Protein AF-A1A2T7-F1 (afdb_monomer_lite)

Foldseek 3Di:
DDDDDDDDDDDPDPPPPPVQLCALVNLCVVVVHDLVRLCVQLVPDSVLSVVLRVDLVSLQQDFQLSLVSSCVSSVAASLSNHSPPPDRFAAADPAAALVVLCVVLVDDLVRLCVQQVPDSVVSVCCRVVVDDSRNDGPNSLVSSRVSSRGRSCSNHDD

pLDDT: mean 84.36, std 18.97, range [30.88, 98.12]

Organism: Bifidobacterium adolescentis (strain ATCC 15703 / DSM 20083 / NCTC 11814 / E194a) (NCBI:txid367928)

Sequence (158 aa):
MEGGRKPSDNLKGGNGMEALLMGMQEIRLEKGLSLEQLANLSGVDHERLAMFEGNPESVRNMHLDTACQISKALHCNVLDLHPDSGWRGGIHCAEDGLREIRRTRGYTQSELSEMTGIPQPNISWFETGYRSTSGMRLDTARRLSEALQCDPVDFLEK

InterPro domains:
  IPR001387 Cro/C1-type, helix-turn-helix domain [PF13443] (98-157)
  IPR001387 Cro/C1-type, helix-turn-helix domain [PS50943] (24-81)
  IPR001387 Cro/C1-type, helix-turn-helix domain [PS50943] (98-155)
  IPR001387 Cro/C1-type, helix-turn-helix domain [SM00530] (23-81)
  IPR001387 Cro/C1-type, helix-turn-helix domain [SM00530] (97-155)
  IPR001387 Cro/C1-type, helix-turn-helix domain [cd00093] (25-81)
  IPR001387 Cro/C1-type, helix-turn-helix domain [cd00093] (98-155)
  IPR010982 Lambda repressor-like, DNA-binding domain superfamily [G3DSA:1.10.260.40] (22-84)
  IPR010982 Lambda repressor-like, DNA-binding domain superfamily [G3DSA:1.10.260.40] (95-158)
  IPR010982 Lambda repressor-like, DNA-binding domain superfamily [SSF47413] (24-83)
  IPR010982 Lambda repressor-like, DNA-binding domain superfamily [SSF47413] (98-157)
  IPR050807 Transcriptional regulator/dioxygenase, bacterial-type [PTHR46797] (25-83)

Structure (mmCIF, N/CA/C/O backbone):
data_AF-A1A2T7-F1
#
_entry.id   AF-A1A2T7-F1
#
loop_
_atom_site.group_PDB
_atom_site.id
_atom_site.type_symbol
_atom_site.label_atom_id
_atom_site.label_alt_id
_atom_site.label_comp_id
_atom_site.label_asym_id
_atom_site.label_entity_id
_atom_site.label_seq_id
_atom_site.pdbx_PDB_ins_code
_atom_site.Cartn_x
_atom_site.Cartn_y
_atom_site.Cartn_z
_atom_site.occupancy
_atom_site.B_iso_or_equiv
_atom_site.auth_seq_id
_atom_site.auth_comp_id
_atom_site.auth_asym_id
_atom_site.auth_atom_id
_atom_site.pdbx_PDB_model_num
ATOM 1 N N . MET A 1 1 ? 68.824 -8.354 -8.622 1.00 40.22 1 MET A N 1
ATOM 2 C CA . MET A 1 1 ? 67.736 -8.103 -9.585 1.00 40.22 1 MET A CA 1
ATOM 3 C C . MET A 1 1 ? 66.793 -9.285 -9.502 1.00 40.22 1 MET A C 1
ATOM 5 O O . MET A 1 1 ? 67.294 -10.395 -9.576 1.00 40.22 1 MET A O 1
ATOM 9 N N . GLU A 1 2 ? 65.515 -8.989 -9.241 1.00 41.28 2 GLU A N 1
ATOM 10 C CA . GLU A 1 2 ? 64.295 -9.807 -9.419 1.00 41.28 2 GLU A CA 1
ATOM 11 C C . GLU A 1 2 ? 64.280 -11.231 -8.811 1.00 41.28 2 GLU A C 1
ATOM 13 O O . GLU A 1 2 ? 65.114 -12.071 -9.102 1.00 41.28 2 GLU A O 1
ATOM 18 N N . GLY A 1 3 ? 63.373 -11.625 -7.916 1.00 36.06 3 GLY A N 1
ATOM 19 C CA . GLY A 1 3 ? 62.006 -11.167 -7.689 1.00 36.06 3 GLY A CA 1
ATOM 20 C C . GLY A 1 3 ? 61.014 -12.255 -8.118 1.00 36.06 3 GLY A C 1
ATOM 21 O O . GLY A 1 3 ? 60.710 -12.372 -9.295 1.00 36.06 3 GLY A O 1
ATOM 22 N N . GLY A 1 4 ? 60.483 -13.014 -7.150 1.00 36.19 4 GLY A N 1
ATOM 23 C CA . GLY A 1 4 ? 59.139 -13.609 -7.230 1.00 36.19 4 GLY A CA 1
ATOM 24 C C . GLY A 1 4 ? 58.996 -15.076 -7.664 1.00 36.19 4 GLY A C 1
ATOM 25 O O . GLY A 1 4 ? 58.685 -15.363 -8.816 1.00 36.19 4 GLY A O 1
ATOM 26 N N . ARG A 1 5 ? 59.022 -16.010 -6.697 1.00 40.56 5 ARG A N 1
ATOM 27 C CA . ARG A 1 5 ? 58.161 -17.209 -6.770 1.00 40.56 5 ARG A CA 1
ATOM 28 C C . ARG A 1 5 ? 56.719 -16.745 -6.566 1.00 40.56 5 ARG A C 1
ATOM 30 O O . ARG A 1 5 ? 56.457 -16.047 -5.591 1.00 40.56 5 ARG A O 1
ATOM 37 N N . LYS A 1 6 ? 55.796 -17.158 -7.435 1.00 51.44 6 LYS A N 1
ATOM 38 C CA . LYS A 1 6 ? 54.355 -17.080 -7.164 1.00 51.44 6 LYS A CA 1
ATOM 39 C C . LYS A 1 6 ? 53.937 -18.311 -6.356 1.00 51.44 6 LYS A C 1
ATOM 41 O O . LYS A 1 6 ? 54.125 -19.418 -6.859 1.00 51.44 6 LYS A O 1
ATOM 46 N N . PRO A 1 7 ? 53.324 -18.157 -5.177 1.00 41.12 7 PRO A N 1
ATOM 47 C CA . PRO A 1 7 ? 52.337 -19.099 -4.698 1.00 41.12 7 PRO A CA 1
ATOM 48 C C . PRO A 1 7 ? 50.954 -18.550 -5.051 1.00 41.12 7 PRO A C 1
ATOM 50 O O . PRO A 1 7 ? 50.590 -17.430 -4.692 1.00 41.12 7 PRO A O 1
ATOM 53 N N . SER A 1 8 ? 50.215 -19.353 -5.805 1.00 49.28 8 SER A N 1
ATOM 54 C CA . SER A 1 8 ? 48.762 -19.446 -5.722 1.00 49.28 8 SER A CA 1
ATOM 55 C C . SER A 1 8 ? 48.294 -19.341 -4.270 1.00 49.28 8 SER A C 1
ATOM 57 O O . SER A 1 8 ? 48.835 -20.053 -3.433 1.00 49.28 8 SER A O 1
ATOM 59 N N . ASP A 1 9 ? 47.344 -18.447 -3.991 1.00 38.66 9 ASP A N 1
ATOM 60 C CA . ASP A 1 9 ? 46.159 -18.707 -3.164 1.00 38.66 9 ASP A CA 1
ATOM 61 C C . ASP A 1 9 ? 45.341 -17.425 -2.952 1.00 38.66 9 ASP A C 1
ATOM 63 O O . ASP A 1 9 ? 45.865 -16.314 -2.885 1.00 38.66 9 ASP A O 1
ATOM 67 N N . ASN A 1 10 ? 44.036 -17.645 -2.803 1.00 37.62 10 ASN A N 1
ATOM 68 C CA . ASN A 1 10 ? 42.966 -16.720 -2.439 1.00 37.62 10 ASN A CA 1
ATOM 69 C C . ASN A 1 10 ? 42.338 -15.866 -3.547 1.00 37.62 10 ASN A C 1
ATOM 71 O O . ASN A 1 10 ? 42.570 -14.666 -3.691 1.00 37.62 10 ASN A O 1
ATOM 75 N N . LEU A 1 11 ? 41.333 -16.491 -4.173 1.00 41.44 11 LEU A N 1
ATOM 76 C CA . LEU A 1 11 ? 39.968 -15.960 -4.135 1.00 41.44 11 LEU A CA 1
ATOM 77 C C . LEU A 1 11 ? 39.712 -15.225 -2.801 1.00 41.44 11 LEU A C 1
ATOM 79 O O . LEU A 1 11 ? 39.398 -15.841 -1.788 1.00 41.44 11 LEU A O 1
ATOM 83 N N . LYS A 1 12 ? 39.824 -13.898 -2.797 1.00 44.00 12 LYS A N 1
ATOM 84 C CA . LYS A 1 12 ? 38.953 -13.077 -1.953 1.00 44.00 12 LYS A CA 1
ATOM 85 C C . LYS A 1 12 ? 37.719 -12.837 -2.824 1.00 44.00 12 LYS A C 1
ATOM 87 O O . LYS A 1 12 ? 37.767 -12.038 -3.744 1.00 44.00 12 LYS A O 1
ATOM 92 N N . GLY A 1 13 ? 36.658 -13.630 -2.703 1.00 37.38 13 GLY A N 1
ATOM 93 C CA . GLY A 1 13 ? 35.963 -13.811 -1.434 1.00 37.38 13 GLY A CA 1
ATOM 94 C C . GLY A 1 13 ? 35.312 -12.486 -1.043 1.00 37.38 13 GLY A C 1
ATOM 95 O O . GLY A 1 13 ? 35.492 -12.018 0.074 1.00 37.38 13 GLY A O 1
ATOM 96 N N . GLY A 1 14 ? 34.632 -11.842 -1.998 1.00 33.56 14 GLY A N 1
ATOM 97 C CA . GLY A 1 14 ? 33.743 -10.715 -1.747 1.00 33.56 14 GLY A CA 1
ATOM 98 C C . GLY A 1 14 ? 32.466 -11.215 -1.083 1.00 33.56 14 GLY A C 1
ATOM 99 O O . GLY A 1 14 ? 31.410 -11.188 -1.693 1.00 33.56 14 GLY A O 1
ATOM 100 N N . ASN A 1 15 ? 32.585 -11.720 0.145 1.00 45.19 15 ASN A N 1
ATOM 101 C CA . ASN A 1 15 ? 31.454 -11.890 1.044 1.00 45.19 15 ASN A CA 1
ATOM 102 C C . ASN A 1 15 ? 31.497 -10.734 2.041 1.00 45.19 15 ASN A C 1
ATOM 104 O O . ASN A 1 15 ? 31.976 -10.850 3.166 1.00 45.19 15 ASN A O 1
ATOM 108 N N . GLY A 1 16 ? 31.021 -9.593 1.565 1.00 30.88 16 GLY A N 1
ATOM 109 C CA . GLY A 1 16 ? 30.361 -8.606 2.394 1.00 30.88 16 GLY A CA 1
ATOM 110 C C . GLY A 1 16 ? 28.946 -8.534 1.861 1.00 30.88 16 GLY A C 1
ATOM 111 O O . GLY A 1 16 ? 28.648 -7.654 1.067 1.00 30.88 16 GLY A O 1
ATOM 112 N N . MET A 1 17 ? 28.112 -9.512 2.221 1.00 39.28 17 MET A N 1
ATOM 113 C CA . MET A 1 17 ? 26.661 -9.372 2.153 1.00 39.28 17 MET A CA 1
ATOM 114 C C . MET A 1 17 ? 26.286 -8.245 3.125 1.00 39.28 17 MET A C 1
ATOM 116 O O . MET A 1 17 ? 25.792 -8.489 4.223 1.00 39.28 17 MET A O 1
ATOM 120 N N . GLU A 1 18 ? 26.596 -6.999 2.759 1.00 34.56 18 GLU A N 1
ATOM 121 C CA . GLU A 1 18 ? 25.738 -5.895 3.135 1.00 34.56 18 GLU A CA 1
ATOM 122 C C . GLU A 1 18 ? 24.373 -6.328 2.632 1.00 34.56 18 GLU A C 1
ATOM 124 O O . GLU A 1 18 ? 24.160 -6.480 1.430 1.00 34.56 18 GLU A O 1
ATOM 129 N N . ALA A 1 19 ? 23.482 -6.638 3.567 1.00 36.12 19 ALA A N 1
ATOM 130 C CA . ALA A 1 19 ? 22.058 -6.637 3.319 1.00 36.12 19 ALA A CA 1
ATOM 131 C C . ALA A 1 19 ? 21.693 -5.212 2.880 1.00 36.12 19 ALA A C 1
ATOM 133 O O . ALA A 1 19 ? 21.196 -4.408 3.666 1.00 36.12 19 ALA A O 1
ATOM 134 N N . LEU A 1 20 ? 22.046 -4.864 1.642 1.00 36.81 20 LEU A N 1
ATOM 135 C CA . LEU A 1 20 ? 21.485 -3.732 0.952 1.00 36.81 20 LEU A CA 1
ATOM 136 C C . LEU A 1 20 ? 20.004 -4.061 0.882 1.00 36.81 20 LEU A C 1
ATOM 138 O O . LEU A 1 20 ? 19.599 -5.123 0.415 1.00 36.81 20 LEU A O 1
ATOM 142 N N . LEU A 1 21 ? 19.232 -3.198 1.525 1.00 44.91 21 LEU A N 1
ATOM 143 C CA . LEU A 1 21 ? 17.782 -3.208 1.554 1.00 44.91 21 LEU A CA 1
ATOM 144 C C . LEU A 1 21 ? 17.299 -3.481 0.127 1.00 44.91 21 LEU A C 1
ATOM 146 O O . LEU A 1 21 ? 17.450 -2.616 -0.734 1.00 44.91 21 LEU A O 1
ATOM 150 N N . MET A 1 22 ? 16.801 -4.696 -0.126 1.00 59.81 22 MET A N 1
ATOM 151 C CA . MET A 1 22 ? 16.335 -5.099 -1.452 1.00 59.81 22 MET A CA 1
ATOM 152 C C . MET A 1 22 ? 15.196 -4.170 -1.852 1.00 59.81 22 MET A C 1
ATOM 154 O O . MET A 1 22 ? 14.089 -4.264 -1.327 1.00 59.81 22 MET A O 1
ATOM 158 N N . GLY A 1 23 ? 15.496 -3.219 -2.731 1.00 74.44 23 GLY A N 1
ATOM 159 C CA . GLY A 1 23 ? 14.512 -2.301 -3.282 1.00 74.44 23 GLY A CA 1
ATOM 160 C C . GLY A 1 23 ? 13.754 -2.945 -4.437 1.00 74.44 23 GLY A C 1
ATOM 161 O O . GLY A 1 23 ? 14.190 -3.936 -5.023 1.00 74.44 23 GLY A O 1
ATOM 162 N N . MET A 1 24 ? 12.642 -2.327 -4.833 1.00 85.69 24 MET A N 1
ATOM 163 C CA . MET A 1 24 ? 11.815 -2.760 -5.967 1.00 85.69 24 MET A CA 1
ATOM 164 C C . MET A 1 24 ? 12.627 -3.069 -7.244 1.00 85.69 24 MET A C 1
ATOM 166 O O . MET A 1 24 ? 12.321 -4.034 -7.946 1.00 85.69 24 MET A O 1
ATOM 170 N N . GLN A 1 25 ? 13.684 -2.293 -7.520 1.00 88.44 25 GLN A N 1
ATOM 171 C CA . GLN A 1 25 ? 14.566 -2.502 -8.672 1.00 88.44 25 GLN A CA 1
ATOM 172 C C . GLN A 1 25 ? 15.280 -3.856 -8.630 1.00 88.44 25 GLN A C 1
ATOM 174 O O . GLN A 1 25 ? 15.362 -4.540 -9.648 1.00 88.44 25 GLN A O 1
ATOM 179 N N . GLU A 1 26 ? 15.811 -4.239 -7.473 1.00 86.94 26 GLU A N 1
ATOM 180 C CA . GLU A 1 26 ? 16.566 -5.481 -7.320 1.00 86.94 26 GLU A CA 1
ATOM 181 C C . GLU A 1 26 ? 15.644 -6.684 -7.501 1.00 86.94 26 GLU A C 1
ATOM 183 O O . GLU A 1 26 ? 15.928 -7.544 -8.332 1.00 86.94 26 GLU A O 1
ATOM 188 N N . ILE A 1 27 ? 14.467 -6.657 -6.863 1.00 89.44 27 ILE A N 1
ATOM 189 C CA . ILE A 1 27 ? 13.425 -7.678 -7.036 1.00 89.44 27 ILE A CA 1
ATOM 190 C C . ILE A 1 27 ? 13.058 -7.813 -8.520 1.00 89.44 27 ILE A C 1
ATOM 192 O O . ILE A 1 27 ? 12.998 -8.920 -9.054 1.00 89.44 27 ILE A O 1
ATOM 196 N N . ARG A 1 28 ? 12.847 -6.696 -9.228 1.00 93.56 28 ARG A N 1
ATOM 197 C CA . ARG A 1 28 ? 12.534 -6.720 -10.664 1.00 93.56 28 ARG A CA 1
ATOM 198 C C . ARG A 1 28 ? 13.653 -7.364 -11.490 1.00 93.56 28 ARG A C 1
ATOM 200 O O . ARG A 1 28 ? 13.367 -8.168 -12.381 1.00 93.56 28 ARG A O 1
ATOM 207 N N . LEU A 1 29 ? 14.909 -7.012 -11.216 1.00 92.06 29 LEU A N 1
ATOM 208 C CA . LEU A 1 29 ? 16.068 -7.544 -11.933 1.00 92.06 29 LEU A CA 1
ATOM 209 C C . LEU A 1 29 ? 16.296 -9.034 -11.644 1.00 92.06 29 LEU A C 1
ATOM 211 O O . LEU A 1 29 ? 16.599 -9.777 -12.575 1.00 92.06 29 LEU A O 1
ATOM 215 N N . GLU A 1 30 ? 16.072 -9.494 -10.413 1.00 91.25 30 GLU A N 1
ATOM 216 C CA . GLU A 1 30 ? 16.109 -10.921 -10.058 1.00 91.25 30 GLU A CA 1
ATOM 217 C C . GLU A 1 30 ? 15.062 -11.737 -10.825 1.00 91.25 30 GLU A C 1
ATOM 219 O O . GLU A 1 30 ? 15.318 -12.873 -11.227 1.00 91.25 30 GLU A O 1
ATOM 224 N N . LYS A 1 31 ? 13.887 -11.150 -11.082 1.00 89.50 31 LYS A N 1
ATOM 225 C CA . LYS A 1 31 ? 12.839 -11.755 -11.921 1.00 89.50 31 LYS A CA 1
ATOM 226 C C . LYS A 1 31 ? 13.127 -11.636 -13.422 1.00 89.50 31 LYS A C 1
ATOM 228 O O . LYS A 1 31 ? 12.343 -12.137 -14.225 1.00 89.50 31 LYS A O 1
ATOM 233 N N . GLY A 1 32 ? 14.227 -10.988 -13.815 1.00 92.75 32 GLY A N 1
ATOM 234 C CA . GLY A 1 32 ? 14.622 -10.807 -15.212 1.00 92.75 32 GLY A CA 1
ATOM 235 C C . GLY A 1 32 ? 13.695 -9.884 -16.005 1.00 92.75 32 GLY A C 1
ATOM 236 O O . GLY A 1 32 ? 13.624 -10.004 -17.227 1.00 92.75 32 GLY A O 1
ATOM 237 N N . LEU A 1 33 ? 12.967 -8.988 -15.332 1.00 93.69 33 LEU A N 1
ATOM 238 C CA . LEU A 1 33 ? 11.989 -8.106 -15.965 1.00 93.69 33 LEU A CA 1
ATOM 239 C C . LEU A 1 33 ? 12.601 -6.744 -16.310 1.00 93.69 33 LEU A C 1
ATOM 241 O O . LEU A 1 33 ? 13.289 -6.117 -15.498 1.00 93.69 33 LEU A O 1
ATOM 24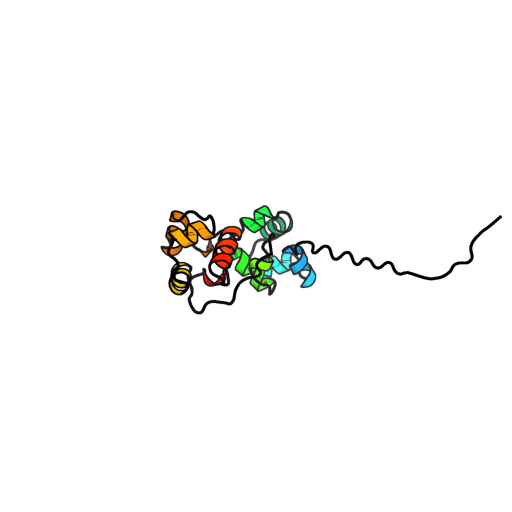5 N N . SER A 1 34 ? 12.300 -6.232 -17.501 1.00 95.38 34 SER A N 1
ATOM 246 C CA . SER A 1 34 ? 12.510 -4.822 -17.831 1.00 95.38 34 SER A CA 1
ATOM 247 C C . SER A 1 34 ? 11.458 -3.941 -17.147 1.00 95.38 34 SER A C 1
ATOM 249 O O . SER A 1 34 ? 10.408 -4.418 -16.706 1.00 95.38 34 SER A O 1
ATOM 251 N N . LEU A 1 35 ? 11.722 -2.635 -17.066 1.00 93.88 35 LEU A N 1
ATOM 252 C CA . LEU A 1 35 ? 10.756 -1.692 -16.501 1.00 93.88 35 LEU A CA 1
ATOM 253 C C . LEU A 1 35 ? 9.469 -1.625 -17.340 1.00 93.88 35 LEU A C 1
ATOM 255 O O . LEU A 1 35 ? 8.376 -1.582 -16.790 1.00 93.88 35 LEU A O 1
ATOM 259 N N . GLU A 1 36 ? 9.594 -1.702 -18.667 1.00 95.81 36 GLU A N 1
ATOM 260 C CA . GLU A 1 36 ? 8.462 -1.763 -19.600 1.00 95.81 36 GLU A CA 1
ATOM 261 C C . GLU A 1 36 ? 7.633 -3.044 -19.419 1.00 95.81 36 GLU A C 1
ATOM 263 O O . GLU A 1 36 ? 6.404 -3.005 -19.414 1.00 95.81 36 GLU A O 1
ATOM 268 N N . GLN A 1 37 ? 8.288 -4.188 -19.203 1.00 96.69 37 GLN A N 1
ATOM 269 C CA . GLN A 1 37 ? 7.590 -5.438 -18.904 1.00 96.69 37 GLN A CA 1
ATOM 270 C C . GLN A 1 37 ? 6.836 -5.352 -17.574 1.00 96.69 37 GLN A C 1
ATOM 272 O O . GLN A 1 37 ? 5.678 -5.759 -17.513 1.00 96.69 37 GLN A O 1
ATOM 277 N N . LEU A 1 38 ? 7.447 -4.782 -16.528 1.00 96.06 38 LEU A N 1
ATOM 278 C CA . LEU A 1 38 ? 6.763 -4.576 -15.251 1.00 96.06 38 LEU A CA 1
ATOM 279 C C . LEU A 1 38 ? 5.583 -3.604 -15.385 1.00 96.06 38 LEU A C 1
ATOM 281 O O . LEU A 1 38 ? 4.532 -3.856 -14.797 1.00 96.06 38 LEU A O 1
ATOM 285 N N . ALA A 1 39 ? 5.720 -2.535 -16.172 1.00 96.69 39 ALA A N 1
ATOM 286 C CA . ALA A 1 39 ? 4.629 -1.602 -16.453 1.00 96.69 39 ALA A CA 1
ATOM 287 C C . ALA A 1 39 ? 3.429 -2.327 -17.073 1.00 96.69 39 ALA A C 1
ATOM 289 O O . ALA A 1 39 ? 2.309 -2.228 -16.575 1.00 96.69 39 ALA A O 1
ATOM 290 N N . ASN A 1 40 ? 3.681 -3.152 -18.092 1.00 96.50 40 ASN A N 1
ATOM 291 C CA . ASN A 1 40 ? 2.645 -3.943 -18.753 1.00 96.50 40 ASN A CA 1
ATOM 292 C C . ASN A 1 40 ? 1.989 -4.975 -17.820 1.00 96.50 40 ASN A C 1
ATOM 294 O O . ASN A 1 40 ? 0.783 -5.189 -17.904 1.00 96.50 40 ASN A O 1
ATOM 298 N N . LEU A 1 41 ? 2.760 -5.610 -16.930 1.00 96.44 41 LEU A N 1
ATOM 299 C CA . LEU A 1 41 ? 2.247 -6.624 -15.999 1.00 96.44 41 LEU A CA 1
ATOM 300 C C . LEU A 1 41 ? 1.462 -6.023 -14.827 1.00 96.44 41 LEU A C 1
ATOM 302 O O . LEU A 1 41 ? 0.457 -6.589 -14.406 1.00 96.44 41 LEU A O 1
ATOM 306 N N . SER A 1 42 ? 1.934 -4.903 -14.280 1.00 95.62 42 SER A N 1
ATOM 307 C CA . SER A 1 42 ? 1.324 -4.247 -13.116 1.00 95.62 42 SER A CA 1
ATOM 308 C C . SER A 1 42 ? 0.203 -3.276 -13.494 1.00 95.62 42 SER A C 1
ATOM 310 O O . SER A 1 42 ? -0.628 -2.948 -12.652 1.00 95.62 42 SER A O 1
ATOM 312 N N . GLY A 1 43 ? 0.173 -2.794 -14.741 1.00 94.75 43 GLY A N 1
ATOM 313 C CA . GLY A 1 43 ? -0.704 -1.699 -15.163 1.00 94.75 43 GLY A CA 1
ATOM 314 C C . GLY A 1 43 ? -0.286 -0.332 -14.607 1.00 94.75 43 GLY A C 1
ATOM 315 O O . GLY A 1 43 ? -1.032 0.638 -14.740 1.00 94.75 43 GLY A O 1
ATOM 316 N N . VAL A 1 44 ? 0.891 -0.241 -13.979 1.00 94.94 44 VAL A N 1
ATOM 317 C CA . VAL A 1 44 ? 1.458 1.006 -13.462 1.00 94.94 44 VAL A CA 1
ATOM 318 C C . VAL A 1 44 ? 2.329 1.645 -14.533 1.00 94.94 44 VAL A C 1
ATOM 320 O O . VAL A 1 44 ? 3.134 0.982 -15.180 1.00 94.94 44 VAL A O 1
ATOM 323 N N . ASP A 1 45 ? 2.178 2.955 -14.698 1.00 94.81 45 ASP A N 1
ATOM 324 C CA . ASP A 1 45 ? 2.943 3.725 -15.672 1.00 94.81 45 ASP A CA 1
ATOM 325 C C . ASP A 1 45 ? 4.469 3.597 -15.479 1.00 94.81 45 ASP A C 1
ATOM 327 O O . ASP A 1 45 ? 4.984 3.600 -14.356 1.00 94.81 45 ASP A O 1
ATOM 331 N N . HIS A 1 46 ? 5.191 3.524 -16.599 1.00 94.81 46 HIS A N 1
ATOM 332 C CA . HIS A 1 46 ? 6.641 3.353 -16.637 1.00 94.81 46 HIS A CA 1
ATOM 333 C C . HIS A 1 46 ? 7.393 4.460 -15.879 1.00 94.81 46 HIS A C 1
ATOM 335 O O . HIS A 1 46 ? 8.342 4.164 -15.150 1.00 94.81 46 HIS A O 1
ATOM 341 N N . GLU A 1 47 ? 6.989 5.729 -16.009 1.00 93.06 47 GLU A N 1
ATOM 342 C CA . GLU A 1 47 ? 7.647 6.846 -15.317 1.00 93.06 47 GLU A CA 1
ATOM 343 C C . GLU A 1 47 ? 7.450 6.747 -13.803 1.00 93.06 47 GLU A C 1
ATOM 345 O O . GLU A 1 47 ? 8.377 7.006 -13.031 1.00 93.06 47 GLU A O 1
ATOM 350 N N . ARG A 1 48 ? 6.267 6.300 -13.361 1.00 93.56 48 ARG A N 1
ATOM 351 C CA . ARG A 1 48 ? 6.006 6.048 -11.936 1.00 93.56 48 ARG A CA 1
ATOM 352 C C . ARG A 1 48 ? 6.887 4.931 -11.394 1.00 93.56 48 ARG A C 1
ATOM 354 O O . ARG A 1 48 ? 7.456 5.101 -10.319 1.00 93.56 48 ARG A O 1
ATOM 361 N N . LEU A 1 49 ? 7.036 3.828 -12.129 1.00 94.31 49 LEU A N 1
ATOM 362 C CA . LEU A 1 49 ? 7.933 2.738 -11.733 1.00 94.31 49 LEU A CA 1
ATOM 363 C C . LEU A 1 49 ? 9.388 3.216 -11.635 1.00 94.31 49 LEU A C 1
ATOM 365 O O . LEU A 1 49 ? 10.050 2.933 -10.640 1.00 94.31 49 LEU A O 1
ATOM 369 N N . ALA A 1 50 ? 9.862 4.005 -12.606 1.00 92.56 50 ALA A N 1
ATOM 370 C CA . ALA A 1 50 ? 11.207 4.585 -12.571 1.00 92.56 50 ALA A CA 1
ATOM 371 C C . ALA A 1 50 ? 11.403 5.497 -11.348 1.00 92.56 50 ALA A C 1
ATOM 373 O O . ALA A 1 50 ? 12.435 5.449 -10.679 1.00 92.56 50 ALA A O 1
ATOM 374 N N . MET A 1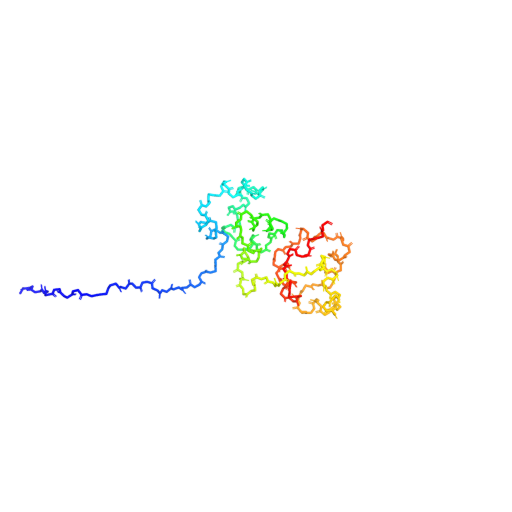 51 ? 10.391 6.308 -11.027 1.00 91.69 51 MET A N 1
ATOM 375 C CA . MET A 1 51 ? 10.400 7.178 -9.853 1.00 91.69 51 MET A CA 1
ATOM 376 C C . MET A 1 51 ? 10.443 6.385 -8.539 1.00 91.69 51 MET A C 1
ATOM 378 O O . MET A 1 51 ? 11.093 6.833 -7.594 1.00 91.69 51 MET A O 1
ATOM 382 N N . PHE A 1 52 ? 9.756 5.242 -8.456 1.00 92.19 52 PHE A N 1
ATOM 383 C CA . PHE A 1 52 ? 9.797 4.357 -7.288 1.00 92.19 52 PHE A CA 1
ATOM 384 C C . PHE A 1 52 ? 11.178 3.731 -7.100 1.00 92.19 52 PHE A C 1
ATOM 386 O O . PHE A 1 52 ? 11.727 3.768 -6.003 1.00 92.19 52 PHE A O 1
ATOM 393 N N . GLU A 1 53 ? 11.791 3.237 -8.173 1.00 90.19 53 GLU A N 1
ATOM 394 C CA . GLU A 1 53 ? 13.128 2.641 -8.098 1.00 90.19 53 GLU A CA 1
ATOM 395 C C . GLU A 1 53 ? 14.222 3.651 -7.736 1.00 90.19 53 GLU A C 1
ATOM 397 O O . GLU A 1 53 ? 15.174 3.305 -7.042 1.00 90.19 53 GLU A O 1
ATOM 402 N N . GLY A 1 54 ? 14.079 4.910 -8.159 1.00 85.50 54 GLY A N 1
ATOM 403 C CA . GLY A 1 54 ? 15.068 5.957 -7.902 1.00 85.50 54 GLY A CA 1
ATOM 404 C C . GLY A 1 54 ? 14.922 6.697 -6.569 1.00 85.50 54 GLY A C 1
ATOM 405 O O . GLY A 1 54 ? 15.803 7.488 -6.230 1.00 85.50 54 GLY A O 1
ATOM 406 N N . ASN A 1 55 ? 13.822 6.515 -5.826 1.00 87.69 55 ASN A N 1
ATOM 407 C CA . ASN A 1 55 ? 13.549 7.314 -4.628 1.00 87.69 55 ASN A CA 1
ATOM 408 C C . ASN A 1 55 ? 12.786 6.533 -3.535 1.00 87.69 55 ASN A C 1
ATOM 410 O O . ASN A 1 55 ? 11.575 6.353 -3.638 1.00 87.69 55 ASN A O 1
ATOM 414 N N . PRO A 1 56 ? 13.428 6.181 -2.408 1.00 88.06 56 PRO A N 1
ATOM 415 C CA . PRO A 1 56 ? 12.755 5.525 -1.285 1.00 88.06 56 PRO A CA 1
ATOM 416 C C . PRO A 1 56 ? 11.534 6.287 -0.740 1.00 88.06 56 PRO A C 1
ATOM 418 O O . PRO A 1 56 ? 10.557 5.671 -0.318 1.00 88.06 56 PRO A O 1
ATOM 421 N N . GLU A 1 57 ? 11.537 7.624 -0.774 1.00 90.50 57 GLU A N 1
ATOM 422 C CA . GLU A 1 57 ? 10.392 8.426 -0.320 1.00 90.50 57 GLU A CA 1
ATOM 423 C C . GLU A 1 57 ? 9.184 8.302 -1.248 1.00 90.50 57 GLU A C 1
ATOM 425 O O . GLU A 1 57 ? 8.041 8.341 -0.785 1.00 90.50 57 GLU A O 1
ATOM 430 N N . SER A 1 58 ? 9.397 8.134 -2.555 1.00 92.12 58 SER A N 1
ATOM 431 C CA . SER A 1 58 ? 8.283 7.918 -3.482 1.00 92.12 58 SER A CA 1
ATOM 432 C C . SER A 1 58 ? 7.641 6.548 -3.233 1.00 92.12 58 SER A C 1
ATOM 434 O O . SER A 1 58 ? 6.418 6.437 -3.288 1.00 92.12 58 SER A O 1
ATOM 436 N N . VAL A 1 59 ? 8.437 5.546 -2.841 1.00 92.56 59 VAL A N 1
ATOM 437 C CA . VAL A 1 59 ? 7.962 4.222 -2.416 1.00 92.56 59 VAL A CA 1
ATOM 438 C C . VAL A 1 59 ? 7.181 4.294 -1.104 1.00 92.56 59 VAL A C 1
ATOM 440 O O . VAL A 1 59 ? 6.073 3.769 -1.029 1.00 92.56 59 VAL A O 1
ATOM 443 N N . ARG A 1 60 ? 7.686 4.997 -0.077 1.00 92.56 60 ARG A N 1
ATOM 444 C CA . ARG A 1 60 ? 6.952 5.197 1.195 1.00 92.56 60 ARG A CA 1
ATOM 445 C C . ARG A 1 60 ? 5.590 5.864 0.981 1.00 92.56 60 ARG A C 1
ATOM 447 O O . ARG A 1 60 ? 4.622 5.553 1.678 1.00 92.56 60 ARG A O 1
ATOM 454 N N . ASN A 1 61 ? 5.513 6.768 0.003 1.00 94.50 61 ASN A N 1
ATOM 455 C CA . ASN A 1 61 ? 4.297 7.490 -0.373 1.00 94.50 61 ASN A CA 1
ATOM 456 C C . ASN A 1 61 ? 3.460 6.792 -1.461 1.00 94.50 61 ASN A C 1
ATOM 458 O O . ASN A 1 61 ? 2.404 7.312 -1.827 1.00 94.50 61 ASN A O 1
ATOM 462 N N . MET A 1 62 ? 3.888 5.629 -1.960 1.00 94.75 62 MET A N 1
ATOM 463 C CA . MET A 1 62 ? 3.134 4.833 -2.925 1.00 94.75 62 MET A CA 1
ATOM 464 C C . MET A 1 62 ? 1.783 4.430 -2.332 1.00 94.75 62 MET A C 1
ATOM 466 O O . MET A 1 62 ? 1.681 4.118 -1.146 1.00 94.75 62 MET A O 1
ATOM 470 N N . HIS A 1 63 ? 0.733 4.447 -3.149 1.00 96.31 63 HIS A N 1
ATOM 471 C CA . HIS A 1 63 ? -0.575 3.969 -2.715 1.00 96.31 63 HIS A CA 1
ATOM 472 C C . HIS A 1 63 ? -0.567 2.448 -2.565 1.00 96.31 63 HIS A C 1
ATOM 474 O O . HIS A 1 63 ? 0.046 1.747 -3.370 1.00 96.31 63 HIS A O 1
ATOM 480 N N . LEU A 1 64 ? -1.280 1.946 -1.561 1.00 95.12 64 LEU A N 1
ATOM 481 C CA . LEU A 1 64 ? -1.350 0.527 -1.236 1.00 95.12 64 LEU A CA 1
ATOM 482 C C . LEU A 1 64 ? -1.862 -0.318 -2.411 1.00 95.12 64 LEU A C 1
ATOM 484 O O . LEU A 1 64 ? -1.313 -1.384 -2.671 1.00 95.12 64 LEU A O 1
ATOM 488 N N . ASP A 1 65 ? -2.847 0.168 -3.170 1.00 95.38 65 ASP A N 1
ATOM 489 C CA . ASP A 1 65 ? -3.333 -0.542 -4.362 1.00 95.38 65 ASP A CA 1
ATOM 490 C C . ASP A 1 65 ? -2.259 -0.649 -5.459 1.00 95.38 65 ASP A C 1
ATOM 492 O O . ASP A 1 65 ? -2.025 -1.722 -6.011 1.00 95.38 65 ASP A O 1
ATOM 496 N N . THR A 1 66 ? -1.508 0.429 -5.702 1.00 96.31 66 THR A N 1
ATOM 497 C CA . THR A 1 66 ? -0.357 0.415 -6.621 1.00 96.31 66 THR A CA 1
ATOM 498 C C . THR A 1 66 ? 0.731 -0.548 -6.138 1.00 96.31 66 THR A C 1
ATOM 500 O O . THR A 1 66 ? 1.283 -1.308 -6.931 1.00 96.31 66 THR A O 1
ATOM 503 N N . ALA A 1 67 ? 1.010 -0.568 -4.833 1.00 95.12 67 ALA A N 1
ATOM 504 C CA . ALA A 1 67 ? 1.955 -1.511 -4.241 1.00 95.12 67 ALA A CA 1
ATOM 505 C C . ALA A 1 67 ? 1.499 -2.967 -4.445 1.00 95.12 67 ALA A C 1
ATOM 507 O O . ALA A 1 67 ? 2.310 -3.820 -4.793 1.00 95.12 67 ALA A O 1
ATOM 508 N N . CYS A 1 68 ? 0.198 -3.235 -4.300 1.00 94.81 68 CYS A N 1
ATOM 509 C CA . CYS A 1 68 ? -0.423 -4.537 -4.542 1.00 94.81 68 CYS A CA 1
ATOM 510 C C . CYS A 1 68 ? -0.338 -4.963 -6.018 1.00 94.81 68 CYS A C 1
ATOM 512 O O . CYS A 1 68 ? -0.049 -6.120 -6.318 1.00 94.81 68 CYS A O 1
ATOM 514 N N . GLN A 1 69 ? -0.547 -4.040 -6.958 1.00 96.00 69 GLN A N 1
ATOM 515 C CA . GLN A 1 69 ? -0.382 -4.296 -8.394 1.00 96.00 69 GLN A CA 1
ATOM 516 C C . GLN A 1 69 ? 1.061 -4.688 -8.741 1.00 96.00 69 GLN A C 1
ATOM 518 O O . GLN A 1 69 ? 1.293 -5.681 -9.434 1.00 96.00 69 GLN A O 1
ATOM 523 N N . ILE A 1 70 ? 2.035 -3.935 -8.225 1.00 95.44 70 ILE A N 1
ATOM 524 C CA . ILE A 1 70 ? 3.460 -4.187 -8.465 1.00 95.44 70 ILE A CA 1
ATOM 525 C C . ILE A 1 70 ? 3.901 -5.491 -7.799 1.00 95.44 70 ILE A C 1
ATOM 527 O O . ILE A 1 70 ? 4.566 -6.301 -8.441 1.00 95.44 70 ILE A O 1
ATOM 531 N N . SER A 1 71 ? 3.510 -5.737 -6.545 1.00 93.81 71 SER A N 1
ATOM 532 C CA . SER A 1 71 ? 3.909 -6.947 -5.820 1.00 93.81 71 SER A CA 1
ATOM 533 C C . SER A 1 71 ? 3.351 -8.216 -6.465 1.00 93.81 71 SER A C 1
ATOM 535 O O . SER A 1 71 ? 4.061 -9.216 -6.568 1.00 93.81 71 SER A O 1
ATOM 537 N N . LYS A 1 72 ? 2.118 -8.164 -6.991 1.00 94.12 72 LYS A N 1
ATOM 538 C CA . LYS A 1 72 ? 1.524 -9.246 -7.790 1.00 94.12 72 LYS A CA 1
ATOM 539 C C . LYS A 1 72 ? 2.326 -9.517 -9.059 1.00 94.12 72 LYS A C 1
ATOM 541 O O . LYS A 1 72 ? 2.611 -10.677 -9.342 1.00 94.12 72 LYS A O 1
ATOM 546 N N . ALA A 1 73 ? 2.709 -8.471 -9.792 1.00 95.88 73 ALA A N 1
ATOM 547 C CA . ALA A 1 73 ? 3.506 -8.600 -11.011 1.00 95.88 73 ALA A CA 1
ATOM 548 C C . ALA A 1 73 ? 4.928 -9.129 -10.741 1.00 95.88 73 ALA A C 1
ATOM 550 O O . ALA A 1 73 ? 5.478 -9.872 -11.551 1.00 95.88 73 ALA A O 1
ATOM 551 N N . LEU A 1 74 ? 5.514 -8.773 -9.596 1.00 93.38 74 LEU A N 1
ATOM 552 C CA . LEU A 1 74 ? 6.833 -9.241 -9.163 1.00 93.38 74 LEU A CA 1
ATOM 553 C C . LEU A 1 74 ? 6.796 -10.576 -8.407 1.00 93.38 74 LEU A C 1
ATOM 555 O O . LEU A 1 74 ? 7.849 -11.163 -8.154 1.00 93.38 74 LEU A O 1
ATOM 559 N N . HIS A 1 75 ? 5.607 -11.081 -8.071 1.00 91.06 75 HIS A N 1
ATOM 560 C CA . HIS A 1 75 ? 5.412 -12.254 -7.220 1.00 91.06 75 HIS A CA 1
ATOM 561 C C . HIS A 1 75 ? 6.190 -12.156 -5.892 1.00 91.06 75 HIS A C 1
ATOM 563 O O . HIS A 1 75 ? 6.944 -13.068 -5.537 1.00 91.06 75 HIS A O 1
ATOM 569 N N . CYS A 1 76 ? 6.027 -11.038 -5.180 1.00 89.50 76 CYS A N 1
ATOM 570 C CA . CYS A 1 76 ? 6.617 -10.776 -3.861 1.00 89.50 76 CYS A CA 1
ATOM 571 C C . CYS A 1 76 ? 5.559 -10.289 -2.856 1.00 89.50 76 CYS A C 1
ATOM 573 O O . CYS A 1 76 ? 4.416 -10.016 -3.235 1.00 89.50 76 CYS A O 1
ATOM 575 N N . ASN A 1 77 ? 5.921 -10.166 -1.575 1.00 89.25 77 ASN A N 1
ATOM 576 C CA . ASN A 1 77 ? 5.047 -9.512 -0.604 1.00 89.25 77 ASN A CA 1
ATOM 577 C C . ASN A 1 77 ? 4.980 -8.001 -0.896 1.00 89.25 77 ASN A C 1
ATOM 579 O O . ASN A 1 77 ? 5.936 -7.405 -1.397 1.00 89.25 77 ASN A O 1
ATOM 583 N N . VAL A 1 78 ? 3.857 -7.355 -0.571 1.00 91.50 78 VAL A N 1
ATOM 584 C CA . VAL A 1 78 ? 3.704 -5.896 -0.710 1.00 91.50 78 VAL A CA 1
ATOM 585 C C . VAL A 1 78 ? 4.772 -5.135 0.078 1.00 91.50 78 VAL A C 1
ATOM 587 O O . VAL A 1 78 ? 5.287 -4.125 -0.400 1.00 91.50 78 VAL A O 1
ATOM 590 N N . LEU A 1 79 ? 5.141 -5.622 1.264 1.00 90.56 79 LEU A N 1
ATOM 591 C CA . LEU A 1 79 ? 6.141 -4.981 2.114 1.00 90.56 79 LEU A CA 1
ATOM 592 C C . LEU A 1 79 ? 7.582 -5.262 1.697 1.00 90.56 79 LEU A C 1
ATOM 594 O O . LEU A 1 79 ? 8.461 -4.522 2.129 1.00 90.56 79 LEU A O 1
ATOM 598 N N . ASP A 1 80 ? 7.831 -6.231 0.810 1.00 89.06 80 ASP A N 1
ATOM 599 C CA . ASP A 1 80 ? 9.155 -6.381 0.190 1.00 89.06 80 ASP A CA 1
ATOM 600 C C . ASP A 1 80 ? 9.498 -5.166 -0.687 1.00 89.06 80 ASP A C 1
ATOM 602 O O . ASP A 1 80 ? 10.667 -4.876 -0.909 1.00 89.06 80 ASP A O 1
ATOM 606 N N . LEU A 1 81 ? 8.490 -4.414 -1.150 1.00 89.25 81 LEU A N 1
ATOM 607 C CA . LEU A 1 81 ? 8.706 -3.159 -1.868 1.00 89.25 81 LEU A CA 1
ATOM 608 C C . LEU A 1 81 ? 9.125 -2.021 -0.932 1.00 89.25 81 LEU A C 1
ATOM 610 O O . LEU A 1 81 ? 9.738 -1.063 -1.391 1.00 89.25 81 LEU A O 1
ATOM 614 N N . HIS A 1 82 ? 8.765 -2.077 0.355 1.00 89.25 82 HIS A N 1
ATOM 615 C CA . HIS A 1 82 ? 9.001 -0.978 1.286 1.00 89.25 82 HIS A CA 1
ATOM 616 C C . HIS A 1 82 ? 10.494 -0.885 1.648 1.00 89.25 82 HIS A C 1
ATOM 618 O O . HIS A 1 82 ? 11.086 -1.892 2.038 1.00 89.25 82 HIS A O 1
ATOM 624 N N . PRO A 1 83 ? 11.111 0.314 1.602 1.00 84.19 83 PRO A N 1
ATOM 625 C CA . PRO A 1 83 ? 12.552 0.457 1.815 1.00 84.19 83 PRO A CA 1
ATOM 626 C C . PRO A 1 83 ? 12.994 0.058 3.227 1.00 84.19 83 PRO A C 1
ATOM 628 O O . PRO A 1 83 ? 14.098 -0.435 3.391 1.00 84.19 83 PRO A O 1
ATOM 631 N N . ASP A 1 84 ? 12.141 0.238 4.239 1.00 79.44 84 ASP A N 1
ATOM 632 C CA . ASP A 1 84 ? 12.418 -0.166 5.625 1.00 79.44 84 ASP A CA 1
ATOM 633 C C . ASP A 1 84 ? 11.805 -1.548 5.912 1.00 79.44 84 ASP A C 1
ATOM 635 O O . ASP A 1 84 ? 10.743 -1.651 6.532 1.00 79.44 84 ASP A O 1
ATOM 639 N N . SER A 1 85 ? 12.414 -2.621 5.404 1.00 60.41 85 SER A N 1
ATOM 640 C CA . SER A 1 85 ? 11.866 -3.985 5.488 1.00 60.41 85 SER A CA 1
ATOM 641 C C . SER A 1 85 ? 12.413 -4.783 6.684 1.00 60.41 85 SER A C 1
ATOM 643 O O . SER A 1 85 ? 13.100 -5.791 6.542 1.00 60.41 85 SER A O 1
ATOM 645 N N . GLY A 1 86 ? 12.076 -4.340 7.903 1.00 67.88 86 GLY A N 1
ATOM 646 C CA . GLY A 1 86 ? 12.195 -5.169 9.118 1.00 67.88 86 GLY A CA 1
ATOM 647 C C . GLY A 1 86 ? 10.995 -6.110 9.323 1.00 67.88 86 GLY A C 1
ATOM 648 O O . GLY A 1 86 ? 11.142 -7.215 9.840 1.00 67.88 86 GLY A O 1
ATOM 649 N N . TRP A 1 87 ? 9.815 -5.689 8.860 1.00 74.75 87 TRP A N 1
ATOM 650 C CA . TRP A 1 87 ? 8.554 -6.432 8.899 1.00 74.75 87 TRP A CA 1
ATOM 651 C C . TRP A 1 87 ? 8.165 -6.849 7.473 1.00 74.75 87 TRP A C 1
ATOM 653 O O . TRP A 1 87 ? 7.945 -5.985 6.626 1.00 74.75 87 TRP A O 1
ATOM 663 N N . ARG A 1 88 ? 8.097 -8.160 7.193 1.00 69.19 88 ARG A N 1
ATOM 664 C CA . ARG A 1 88 ? 7.832 -8.718 5.843 1.00 69.19 88 ARG A CA 1
ATOM 665 C C . ARG A 1 88 ? 6.369 -9.091 5.577 1.00 69.19 88 ARG A C 1
ATOM 667 O O . ARG A 1 88 ? 6.083 -9.816 4.632 1.00 69.19 88 ARG A O 1
ATOM 674 N N . GLY A 1 89 ? 5.455 -8.586 6.398 1.00 67.50 89 GLY A N 1
ATOM 675 C CA . GLY A 1 89 ? 4.035 -8.920 6.319 1.00 67.50 89 GLY A CA 1
ATOM 676 C C . GLY A 1 89 ? 3.687 -10.060 7.270 1.00 67.50 89 GLY A C 1
ATOM 677 O O . GLY A 1 89 ? 4.453 -11.009 7.444 1.00 67.50 89 GLY A O 1
ATOM 678 N N . GLY A 1 90 ? 2.555 -9.908 7.955 1.00 70.25 90 GLY A N 1
ATOM 679 C CA . GLY A 1 90 ? 2.001 -10.939 8.824 1.00 70.25 90 GLY A CA 1
ATOM 680 C C . GLY A 1 90 ? 1.302 -12.039 8.027 1.00 70.25 90 GLY A C 1
ATOM 681 O O . GLY A 1 90 ? 1.302 -12.055 6.801 1.00 70.25 90 GLY A O 1
ATOM 682 N N . ILE A 1 91 ? 0.679 -12.973 8.740 1.00 75.88 91 ILE A N 1
ATOM 683 C CA . ILE A 1 91 ? -0.178 -13.993 8.125 1.00 75.88 91 ILE A CA 1
ATOM 684 C C . ILE A 1 91 ? -1.469 -13.307 7.658 1.00 75.88 91 ILE A C 1
ATOM 686 O O . ILE A 1 91 ? -2.034 -12.529 8.430 1.00 75.88 91 ILE A O 1
ATOM 690 N N . HIS A 1 92 ? -1.933 -13.623 6.442 1.00 80.31 92 HIS A N 1
ATOM 691 C CA . HIS A 1 92 ? -3.240 -13.182 5.944 1.00 80.31 92 HIS A CA 1
ATOM 692 C C . HIS A 1 92 ? -4.339 -13.446 6.977 1.00 80.31 92 HIS A C 1
ATOM 694 O O . HIS A 1 92 ? -4.488 -14.572 7.468 1.00 80.31 92 HIS A O 1
ATOM 700 N N . CYS A 1 93 ? -5.101 -12.409 7.304 1.00 78.06 93 CYS A N 1
ATOM 701 C CA . CYS A 1 93 ? -6.266 -12.518 8.171 1.00 78.06 93 CYS A CA 1
ATOM 702 C C . CYS A 1 93 ? -7.439 -13.199 7.446 1.00 78.06 93 CYS A C 1
ATOM 704 O O . CYS A 1 93 ? -7.532 -13.197 6.221 1.00 78.06 93 CYS A O 1
ATOM 706 N N . ALA A 1 94 ? -8.334 -13.824 8.218 1.00 80.31 94 ALA A N 1
ATOM 707 C CA . ALA A 1 94 ? -9.585 -14.357 7.674 1.00 80.31 94 ALA A CA 1
ATOM 708 C C . ALA A 1 94 ? -10.593 -13.229 7.397 1.00 80.31 94 ALA A C 1
ATOM 710 O O . ALA A 1 94 ? -11.490 -13.372 6.568 1.00 80.31 94 ALA A O 1
ATOM 711 N N . GLU A 1 95 ? -10.449 -12.126 8.127 1.00 83.25 95 GLU A N 1
ATOM 712 C CA . GLU A 1 95 ? -11.216 -10.903 8.003 1.00 83.25 95 GLU A CA 1
ATOM 713 C C . GLU A 1 95 ? -10.568 -9.956 6.987 1.00 83.25 95 GLU A C 1
ATOM 715 O O . GLU A 1 95 ? -9.359 -9.731 7.028 1.00 83.25 95 GLU A O 1
ATOM 720 N N . ASP A 1 96 ? -11.393 -9.349 6.135 1.00 86.25 96 ASP A N 1
ATOM 721 C CA . ASP A 1 96 ? -10.993 -8.243 5.267 1.00 86.25 96 ASP A CA 1
ATOM 722 C C . ASP A 1 96 ? -11.421 -6.909 5.918 1.00 86.25 96 ASP A C 1
ATOM 724 O O . ASP A 1 96 ? -12.474 -6.807 6.556 1.00 86.25 96 ASP A O 1
ATOM 728 N N . GLY A 1 97 ? -10.618 -5.864 5.729 1.00 92.38 97 GLY A N 1
ATOM 729 C CA . GLY A 1 97 ? -10.910 -4.500 6.166 1.00 92.38 97 GLY A CA 1
ATOM 730 C C . GLY A 1 97 ? -10.305 -4.134 7.526 1.00 92.38 97 GLY A C 1
ATOM 731 O O . GLY A 1 97 ? -10.417 -4.844 8.528 1.00 92.38 97 GLY A O 1
ATOM 732 N N . LEU A 1 98 ? -9.695 -2.944 7.582 1.00 94.81 98 LEU A N 1
ATOM 733 C CA . LEU A 1 98 ? -8.946 -2.447 8.748 1.00 94.81 98 LEU A CA 1
ATOM 734 C C . LEU A 1 98 ? -9.756 -2.498 10.055 1.00 94.81 98 LEU A C 1
ATOM 736 O O . LEU A 1 98 ? -9.226 -2.844 11.113 1.00 94.81 98 LEU A O 1
ATOM 740 N N . ARG A 1 99 ? -11.047 -2.159 9.983 1.00 95.38 99 ARG A N 1
ATOM 741 C CA . ARG A 1 99 ? -11.933 -2.106 11.149 1.00 95.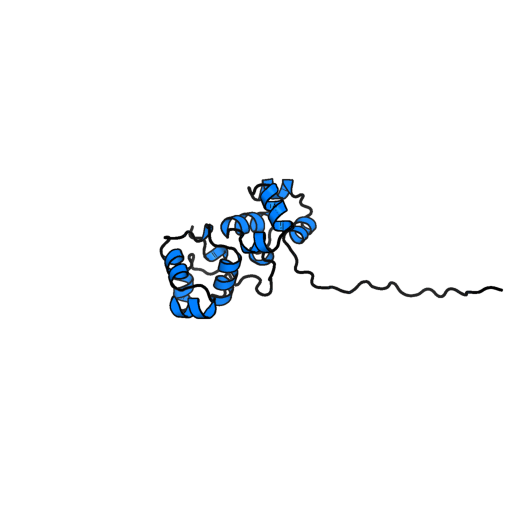38 99 ARG A CA 1
ATOM 742 C C . ARG A 1 99 ? -12.145 -3.478 11.772 1.00 95.38 99 ARG A C 1
ATOM 744 O O . ARG A 1 99 ? -12.132 -3.583 13.000 1.00 95.38 99 ARG A O 1
ATOM 751 N N . GLU A 1 100 ? -12.401 -4.484 10.944 1.00 94.75 100 GLU A N 1
ATOM 752 C CA . GLU A 1 100 ? -12.730 -5.822 11.424 1.00 94.75 100 GLU A CA 1
ATOM 753 C C . GLU A 1 100 ? -11.481 -6.509 11.959 1.00 94.75 100 GLU A C 1
ATOM 755 O O . GLU A 1 100 ? -11.483 -6.960 13.102 1.00 94.75 100 GLU A O 1
ATOM 760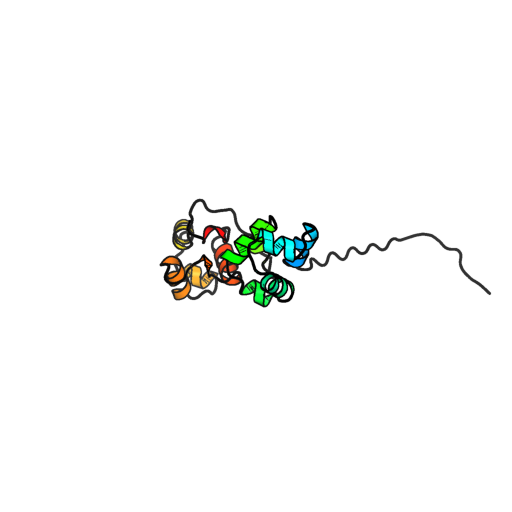 N N . ILE A 1 101 ? -10.367 -6.414 11.227 1.00 94.56 101 ILE A N 1
ATOM 761 C CA . ILE A 1 101 ? -9.058 -6.891 11.684 1.00 94.56 101 ILE A CA 1
ATOM 762 C C . ILE A 1 101 ? -8.719 -6.289 13.054 1.00 94.56 101 ILE A C 1
ATOM 764 O O . ILE A 1 101 ? -8.407 -7.021 13.995 1.00 94.56 101 ILE A O 1
ATOM 768 N N . ARG A 1 102 ? -8.839 -4.963 13.223 1.00 96.12 102 ARG A N 1
ATOM 769 C CA . ARG A 1 102 ? -8.575 -4.310 14.517 1.00 96.12 102 ARG A CA 1
ATOM 770 C C . ARG A 1 102 ? -9.455 -4.872 15.637 1.00 96.12 102 ARG A C 1
ATOM 772 O O . ARG A 1 102 ? -8.964 -5.104 16.742 1.00 96.12 102 ARG A O 1
ATOM 779 N N . ARG A 1 103 ? -10.751 -5.063 15.375 1.00 95.62 103 ARG A N 1
ATOM 780 C CA . ARG A 1 103 ? -11.717 -5.566 16.364 1.00 95.62 103 ARG A CA 1
ATOM 781 C C . ARG A 1 103 ? -11.437 -7.009 16.758 1.00 95.62 103 ARG A C 1
ATOM 783 O O . ARG A 1 103 ? -11.451 -7.293 17.952 1.00 95.62 103 ARG A O 1
ATOM 790 N N . THR A 1 104 ? -11.118 -7.877 15.802 1.00 93.94 104 THR A N 1
ATOM 791 C CA . THR A 1 104 ? -10.722 -9.268 16.063 1.00 93.94 104 THR A CA 1
ATOM 792 C C . THR A 1 104 ? -9.470 -9.340 16.934 1.00 93.94 104 THR A C 1
ATOM 794 O O . THR A 1 104 ? -9.372 -10.194 17.813 1.00 93.94 104 THR A O 1
ATOM 797 N N . ARG A 1 105 ? -8.532 -8.400 16.762 1.00 92.56 105 ARG A N 1
ATOM 798 C CA . ARG A 1 105 ? -7.336 -8.281 17.614 1.00 92.56 105 ARG A CA 1
ATOM 799 C C . ARG A 1 105 ? -7.606 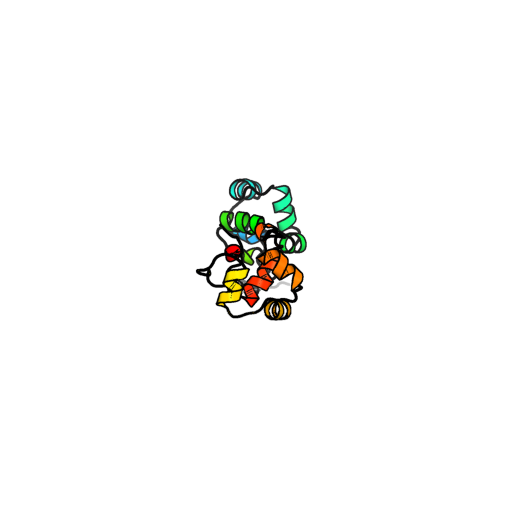-7.642 18.984 1.00 92.56 105 ARG A C 1
ATOM 801 O O . ARG A 1 105 ? -6.710 -7.614 19.819 1.00 92.56 105 ARG A O 1
ATOM 808 N N . GLY A 1 106 ? -8.824 -7.158 19.232 1.00 95.25 106 GLY A N 1
ATOM 809 C CA . GLY A 1 106 ? -9.243 -6.614 20.524 1.00 95.25 106 GLY A CA 1
ATOM 810 C C . GLY A 1 106 ? -8.784 -5.184 20.808 1.00 95.25 106 GLY A C 1
ATOM 811 O O . GLY A 1 106 ? -8.905 -4.740 21.945 1.00 95.25 106 GLY A O 1
ATOM 812 N N . TYR A 1 107 ? -8.290 -4.450 19.807 1.00 96.44 107 TYR A N 1
ATOM 813 C CA . TYR A 1 107 ? -7.809 -3.079 19.994 1.00 96.44 107 TYR A CA 1
ATOM 814 C C . TYR A 1 107 ? -8.902 -2.042 19.748 1.00 96.44 107 TYR A C 1
ATOM 816 O O . TYR A 1 107 ? -9.743 -2.184 18.860 1.00 96.44 107 TYR A O 1
ATOM 824 N N . THR A 1 108 ? -8.855 -0.934 20.474 1.00 97.88 108 THR A N 1
ATOM 825 C CA . THR A 1 108 ? -9.576 0.307 20.175 1.00 97.88 108 THR A CA 1
ATOM 826 C C . THR A 1 108 ? -8.835 1.134 19.117 1.00 97.88 108 THR A C 1
ATOM 828 O O . THR A 1 108 ? -7.669 0.895 18.807 1.00 97.88 108 THR A O 1
ATOM 831 N N . GLN A 1 109 ? -9.505 2.135 18.534 1.00 98.00 109 GLN A N 1
ATOM 832 C CA . GLN A 1 109 ? -8.845 3.051 17.592 1.00 98.00 109 GLN A CA 1
ATOM 833 C C . GLN A 1 109 ? -7.757 3.896 18.278 1.00 98.00 109 GLN A C 1
ATOM 835 O O . GLN A 1 109 ? -6.772 4.248 17.636 1.00 98.00 109 GLN A O 1
ATOM 840 N N . SER A 1 110 ? -7.928 4.215 19.567 1.00 98.00 110 SER A N 1
ATOM 841 C CA . SER A 1 110 ? -6.939 4.961 20.353 1.00 98.00 110 SER A CA 1
ATOM 842 C C . SER A 1 110 ? -5.697 4.122 20.635 1.00 98.00 110 SER A C 1
ATOM 844 O O . SER A 1 110 ? -4.595 4.592 20.384 1.00 98.00 110 SER A O 1
ATOM 846 N N . GLU A 1 111 ? -5.859 2.862 21.046 1.00 97.94 111 GLU A N 1
ATOM 847 C CA . GLU A 1 111 ? -4.717 1.959 21.259 1.00 97.94 111 GLU A CA 1
ATOM 848 C C . GLU A 1 111 ? -3.942 1.731 19.955 1.00 97.94 111 GLU A C 1
ATOM 850 O O . GLU A 1 111 ? -2.720 1.847 19.931 1.00 97.94 111 GLU A O 1
ATOM 855 N N . LEU A 1 112 ? -4.641 1.511 18.833 1.00 97.62 112 LEU A N 1
ATOM 856 C CA . LEU A 1 112 ? -3.979 1.381 17.534 1.00 97.62 112 LEU A CA 1
ATOM 857 C C . LEU A 1 112 ? -3.256 2.676 17.123 1.00 97.62 112 LEU A C 1
ATOM 859 O O . LEU A 1 112 ? -2.181 2.624 16.522 1.00 97.62 112 LEU A O 1
ATOM 863 N N . SER A 1 113 ? -3.820 3.840 17.455 1.00 98.12 113 SER A N 1
ATOM 864 C CA . SER A 1 113 ? -3.178 5.139 17.230 1.00 98.12 113 SER A CA 1
ATOM 865 C C . SER A 1 113 ? -1.871 5.268 18.010 1.00 98.12 113 SER A C 1
ATOM 867 O O . SER A 1 113 ? -0.856 5.651 17.430 1.00 98.12 113 SER A O 1
ATOM 869 N N . GLU A 1 114 ? -1.875 4.893 19.288 1.00 97.50 114 GLU A N 1
ATOM 870 C CA . GLU A 1 114 ? -0.693 4.914 20.153 1.00 97.50 114 GLU A CA 1
ATOM 871 C C . GLU A 1 114 ? 0.391 3.948 19.663 1.00 97.50 114 GLU A C 1
ATOM 873 O O . GLU A 1 114 ? 1.557 4.328 19.577 1.00 97.50 114 GLU A O 1
ATOM 878 N N . MET A 1 115 ? 0.011 2.731 19.262 1.00 95.75 115 MET A N 1
ATOM 879 C CA . MET A 1 115 ? 0.944 1.715 18.758 1.00 95.75 115 MET A CA 1
ATOM 880 C C . MET A 1 115 ? 1.610 2.110 17.435 1.00 95.75 115 MET A C 1
ATOM 882 O O . MET A 1 115 ? 2.775 1.794 17.206 1.00 95.75 115 MET A O 1
ATOM 886 N N . THR A 1 116 ? 0.874 2.773 16.541 1.00 95.81 116 THR A N 1
ATOM 887 C CA . THR A 1 116 ? 1.340 3.058 15.170 1.00 95.81 116 THR A CA 1
ATOM 888 C C . THR A 1 116 ? 1.874 4.476 14.980 1.00 95.81 116 THR A C 1
ATOM 890 O O . THR A 1 116 ? 2.518 4.773 13.967 1.00 95.81 116 THR A O 1
ATOM 893 N N . GLY A 1 117 ? 1.559 5.381 15.910 1.00 96.38 117 GLY A N 1
ATOM 894 C CA . GLY A 1 117 ? 1.763 6.821 15.762 1.00 96.38 117 GLY A CA 1
ATOM 895 C C . GLY A 1 117 ? 0.866 7.471 14.700 1.00 96.38 117 GLY A C 1
ATOM 896 O O . GLY A 1 117 ? 1.060 8.641 14.366 1.00 96.38 117 GLY A O 1
ATOM 897 N N . ILE A 1 118 ? -0.103 6.742 14.134 1.00 96.62 118 ILE A N 1
ATOM 898 C CA . ILE A 1 118 ? -1.077 7.287 13.184 1.00 96.62 118 ILE A CA 1
ATOM 899 C C . ILE A 1 118 ? -2.192 7.955 13.989 1.00 96.62 118 ILE A C 1
ATOM 901 O O . ILE A 1 118 ? -2.763 7.301 14.857 1.00 96.62 118 ILE A O 1
ATOM 905 N N . PRO A 1 119 ? -2.568 9.217 13.713 1.00 97.38 119 PRO A N 1
ATOM 906 C CA . PRO A 1 119 ? -3.638 9.878 14.454 1.00 97.38 119 PRO A CA 1
ATOM 907 C C . PRO A 1 119 ? -4.949 9.083 14.424 1.00 97.38 119 PRO A C 1
ATOM 909 O O . PRO A 1 119 ? -5.411 8.695 13.350 1.00 97.38 119 PRO A O 1
ATOM 912 N N . GLN A 1 120 ? -5.585 8.902 15.584 1.00 97.81 120 GLN A N 1
ATOM 913 C CA . GLN A 1 120 ? -6.866 8.199 15.717 1.00 97.81 120 GLN A CA 1
ATOM 914 C C . GLN A 1 120 ? -7.942 8.673 14.712 1.00 97.81 120 GLN A C 1
ATOM 916 O O . GLN A 1 120 ? -8.617 7.812 14.139 1.00 97.81 120 GLN A O 1
ATOM 921 N N . PRO A 1 121 ? -8.076 9.981 14.391 1.00 97.56 121 PRO A N 1
ATOM 922 C CA . PRO A 1 121 ? -9.009 10.424 13.356 1.00 97.56 121 PRO A CA 1
ATOM 923 C C . PRO A 1 121 ? -8.719 9.835 11.972 1.00 97.56 121 PRO A C 1
ATOM 925 O O . PRO A 1 121 ? -9.654 9.488 11.258 1.00 97.56 121 PRO A O 1
ATOM 928 N N . ASN A 1 122 ? -7.444 9.658 11.602 1.00 96.69 122 ASN A N 1
ATOM 929 C CA . ASN A 1 122 ? -7.079 9.033 10.330 1.00 96.69 122 ASN A CA 1
ATOM 930 C C . ASN A 1 122 ? -7.501 7.562 10.301 1.00 96.69 122 ASN A C 1
ATOM 932 O O . ASN A 1 122 ? -8.049 7.120 9.297 1.00 96.69 122 ASN A O 1
ATOM 936 N N . ILE A 1 123 ? -7.287 6.825 11.397 1.00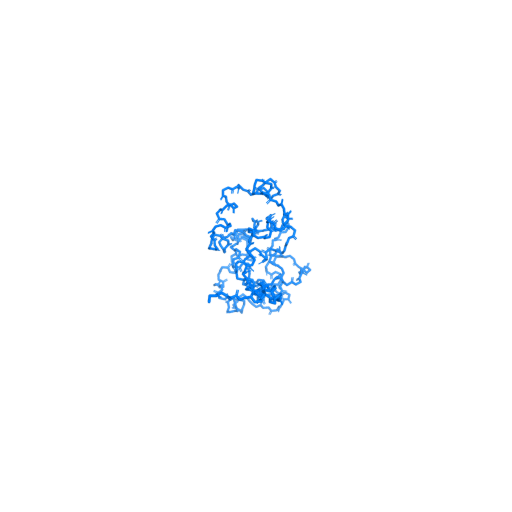 97.06 123 ILE A N 1
ATOM 937 C CA . ILE A 1 123 ? -7.737 5.429 11.527 1.00 97.06 123 ILE A CA 1
ATOM 938 C C . ILE A 1 123 ? -9.255 5.364 11.337 1.00 97.06 123 ILE A C 1
ATOM 940 O O . ILE A 1 123 ? -9.743 4.603 10.507 1.00 97.06 123 ILE A O 1
ATOM 944 N N . SER A 1 124 ? -9.998 6.227 12.033 1.00 97.19 124 SER A N 1
ATOM 945 C CA . SER A 1 124 ? -11.454 6.317 11.897 1.00 97.19 124 SER A CA 1
ATOM 946 C C . SER A 1 124 ? -11.898 6.637 10.464 1.00 97.19 124 SER A C 1
ATOM 948 O O . SER A 1 124 ? -12.827 6.018 9.947 1.00 97.19 124 SER A O 1
ATOM 950 N N . TRP A 1 125 ? -11.218 7.559 9.777 1.00 97.00 125 TRP A N 1
ATOM 951 C CA . TRP A 1 125 ? -11.516 7.890 8.381 1.00 97.00 125 TRP A CA 1
ATOM 952 C C . TRP A 1 125 ? -11.314 6.719 7.422 1.00 97.00 125 TRP A C 1
ATOM 954 O O . TRP A 1 125 ? -12.105 6.579 6.492 1.00 97.00 125 TRP A O 1
ATOM 964 N N . PHE A 1 126 ? -10.302 5.880 7.644 1.00 95.62 126 PHE A N 1
ATOM 965 C CA . PHE A 1 126 ? -10.121 4.655 6.864 1.00 95.62 126 PHE A CA 1
ATOM 966 C C . PHE A 1 126 ? -11.210 3.624 7.177 1.00 95.62 126 PHE A C 1
ATOM 968 O O . PHE A 1 126 ? -11.839 3.102 6.267 1.00 95.62 126 PHE A O 1
ATOM 975 N N . GLU A 1 127 ? -11.505 3.390 8.458 1.00 95.06 127 GLU A N 1
ATOM 976 C CA . GLU A 1 127 ? -12.512 2.409 8.900 1.00 95.06 127 GLU A CA 1
ATOM 977 C C . GLU A 1 127 ? -13.959 2.754 8.525 1.00 95.06 127 GLU A C 1
ATOM 979 O O . GLU A 1 127 ? -14.841 1.897 8.583 1.00 95.06 127 GLU A O 1
ATOM 984 N N . THR A 1 128 ? -14.226 4.021 8.221 1.00 94.00 128 THR A N 1
ATOM 985 C CA . THR A 1 128 ? -15.547 4.512 7.804 1.00 94.00 128 THR A CA 1
ATOM 986 C C . THR A 1 128 ? -15.647 4.714 6.295 1.00 94.00 128 THR A C 1
ATOM 988 O O . THR A 1 128 ? -16.706 5.107 5.812 1.00 94.00 128 THR A O 1
ATOM 991 N N . GLY A 1 129 ? -14.557 4.494 5.552 1.00 92.25 129 GLY A N 1
ATOM 992 C CA . GLY A 1 129 ? -14.495 4.736 4.112 1.00 92.25 129 GLY A CA 1
ATOM 993 C C . GLY A 1 129 ? -14.447 6.217 3.713 1.00 92.25 129 GLY A C 1
ATOM 994 O O . GLY A 1 129 ? -14.429 6.519 2.522 1.00 92.25 129 GLY A O 1
ATOM 995 N N . TYR A 1 130 ? -14.377 7.159 4.667 1.00 93.69 130 TYR A N 1
ATOM 996 C CA . TYR A 1 130 ? -14.165 8.583 4.361 1.00 93.69 130 TYR A CA 1
ATOM 997 C C . TYR A 1 130 ? -12.856 8.804 3.588 1.00 93.69 130 TYR A C 1
ATOM 999 O O . TYR A 1 130 ? -12.768 9.670 2.717 1.00 93.69 130 TYR A O 1
ATOM 1007 N N . ARG A 1 131 ? -11.837 7.992 3.885 1.00 93.38 131 ARG A N 1
ATOM 1008 C CA . ARG A 1 131 ? -10.651 7.814 3.045 1.00 93.38 131 ARG A CA 1
ATOM 1009 C C . ARG A 1 131 ? -10.547 6.351 2.647 1.00 93.38 131 ARG A C 1
ATOM 1011 O O . ARG A 1 131 ? -10.628 5.477 3.499 1.00 93.38 131 ARG A O 1
ATOM 1018 N N . SER A 1 132 ? -10.320 6.097 1.363 1.00 93.31 132 SER A N 1
ATOM 1019 C CA . SER A 1 132 ? -10.114 4.738 0.860 1.00 93.31 132 SER A CA 1
ATOM 1020 C C . SER A 1 132 ? -8.801 4.145 1.383 1.00 93.31 132 SER A C 1
ATOM 1022 O O . SER A 1 132 ? -7.767 4.821 1.386 1.00 93.31 132 SER A O 1
ATOM 1024 N N . THR A 1 133 ? -8.832 2.868 1.771 1.00 93.56 133 THR A N 1
ATOM 1025 C CA . THR A 1 133 ? -7.631 2.090 2.107 1.00 93.56 133 THR A CA 1
ATOM 1026 C C . THR A 1 133 ? -6.774 1.799 0.872 1.00 93.56 133 THR A C 1
ATOM 1028 O O . THR A 1 133 ? -5.553 1.763 0.988 1.00 93.56 133 THR A O 1
ATOM 1031 N N . SER A 1 134 ? -7.357 1.730 -0.330 1.00 93.81 134 SER A N 1
ATOM 1032 C CA . SER A 1 134 ? -6.621 1.625 -1.603 1.00 93.81 134 SER A CA 1
ATOM 1033 C C . SER A 1 134 ? -5.661 2.802 -1.817 1.00 93.81 134 SER A C 1
ATOM 1035 O O . SER A 1 134 ? -4.546 2.626 -2.306 1.00 93.81 134 SER A O 1
ATOM 1037 N N . GLY A 1 135 ? -6.082 4.006 -1.411 1.00 93.56 135 GLY A N 1
ATOM 1038 C CA . GLY A 1 135 ? -5.279 5.234 -1.448 1.00 93.56 135 GLY A CA 1
ATOM 1039 C C . GLY A 1 135 ? -4.401 5.454 -0.211 1.00 93.56 135 GLY A C 1
ATOM 1040 O O . GLY A 1 135 ? -3.798 6.519 -0.070 1.00 93.56 135 GLY A O 1
ATOM 1041 N N . MET A 1 136 ? -4.338 4.490 0.710 1.00 95.06 136 MET A N 1
ATOM 1042 C CA . MET A 1 136 ? -3.462 4.563 1.876 1.00 95.06 136 MET A CA 1
ATOM 1043 C C . MET A 1 136 ? -1.998 4.530 1.430 1.00 95.06 136 MET A C 1
ATOM 1045 O O . MET A 1 136 ? -1.633 3.775 0.533 1.00 95.06 136 MET A O 1
ATOM 1049 N N . ARG A 1 137 ? -1.141 5.337 2.062 1.00 96.00 137 ARG A N 1
ATOM 1050 C CA . ARG A 1 137 ? 0.304 5.302 1.795 1.00 96.00 137 ARG A CA 1
ATOM 1051 C C . ARG A 1 137 ? 0.910 3.996 2.292 1.00 96.00 137 ARG A C 1
ATOM 1053 O O . ARG A 1 137 ? 0.546 3.533 3.374 1.00 96.00 137 ARG A O 1
ATOM 1060 N N . LEU A 1 138 ? 1.888 3.467 1.565 1.00 94.19 138 LEU A N 1
ATOM 1061 C CA . LEU A 1 138 ? 2.543 2.209 1.900 1.00 94.19 138 LEU A CA 1
ATOM 1062 C C . LEU A 1 138 ? 3.203 2.241 3.286 1.00 94.19 138 LEU A C 1
ATOM 1064 O O . LEU A 1 138 ? 3.060 1.273 4.023 1.00 94.19 138 LEU A O 1
ATOM 1068 N N . ASP A 1 139 ? 3.829 3.350 3.704 1.00 94.38 139 ASP A N 1
ATOM 1069 C CA . ASP A 1 139 ? 4.372 3.445 5.076 1.00 94.38 139 ASP A CA 1
ATOM 1070 C C . ASP A 1 139 ? 3.261 3.398 6.144 1.00 94.38 139 ASP A C 1
ATOM 1072 O O . ASP A 1 139 ? 3.426 2.794 7.202 1.00 94.38 139 ASP A O 1
ATOM 1076 N N . THR A 1 140 ? 2.087 3.976 5.867 1.00 95.50 140 THR A N 1
ATOM 1077 C CA . THR A 1 140 ? 0.929 3.878 6.776 1.00 95.50 140 THR A CA 1
ATOM 1078 C C . THR A 1 140 ? 0.419 2.439 6.852 1.00 95.50 140 THR A C 1
ATOM 1080 O O . THR A 1 140 ? 0.201 1.930 7.951 1.00 95.50 140 THR A O 1
ATOM 1083 N N . ALA A 1 141 ? 0.292 1.768 5.704 1.00 94.94 141 ALA A N 1
ATOM 1084 C CA . ALA A 1 141 ? -0.112 0.368 5.636 1.00 94.94 141 ALA A CA 1
ATOM 1085 C C . ALA A 1 141 ? 0.889 -0.542 6.362 1.00 94.94 141 ALA A C 1
ATOM 1087 O O . ALA A 1 141 ? 0.480 -1.384 7.157 1.00 94.94 141 ALA A O 1
ATOM 1088 N N . ARG A 1 142 ? 2.198 -0.318 6.187 1.00 94.06 142 ARG A N 1
ATOM 1089 C CA . ARG A 1 142 ? 3.253 -1.044 6.904 1.00 94.06 142 ARG A CA 1
ATOM 1090 C C . ARG A 1 142 ? 3.066 -0.938 8.416 1.00 94.06 142 ARG A C 1
ATOM 1092 O O . ARG A 1 142 ? 2.955 -1.968 9.071 1.00 94.06 142 ARG A O 1
ATOM 1099 N N . ARG A 1 143 ? 2.968 0.279 8.964 1.00 94.44 143 ARG A N 1
ATOM 1100 C CA . ARG A 1 143 ? 2.808 0.498 10.416 1.00 94.44 143 ARG A CA 1
ATOM 1101 C C . ARG A 1 143 ? 1.552 -0.167 10.975 1.00 94.44 143 ARG A C 1
ATOM 1103 O O . ARG A 1 143 ? 1.615 -0.790 12.030 1.00 94.44 143 ARG A O 1
ATOM 1110 N N . LEU A 1 144 ? 0.422 -0.056 10.272 1.00 94.81 144 LEU A N 1
ATOM 1111 C CA . LEU A 1 144 ? -0.823 -0.718 10.675 1.00 94.81 144 LEU A CA 1
ATOM 1112 C C . LEU A 1 144 ? -0.682 -2.241 10.631 1.00 94.81 144 LEU A C 1
ATOM 1114 O O . LEU A 1 144 ? -1.079 -2.912 11.577 1.00 94.81 144 LEU A O 1
ATOM 1118 N N . SER A 1 145 ? -0.091 -2.782 9.563 1.00 93.81 145 SER A N 1
ATOM 1119 C CA . SER A 1 145 ? 0.091 -4.228 9.387 1.00 93.81 145 SER A CA 1
ATOM 1120 C C . SER A 1 145 ? 1.026 -4.826 10.437 1.00 93.81 145 SER A C 1
ATOM 1122 O O . SER A 1 145 ? 0.775 -5.920 10.931 1.00 93.81 145 SER A O 1
ATOM 1124 N N . GLU A 1 146 ? 2.056 -4.076 10.834 1.00 93.31 146 GLU A N 1
ATOM 1125 C CA . GLU A 1 146 ? 2.990 -4.440 11.894 1.00 93.31 146 GLU A CA 1
ATOM 1126 C C . GLU A 1 146 ? 2.288 -4.449 13.256 1.00 93.31 146 GLU A C 1
ATOM 1128 O O . GLU A 1 146 ? 2.360 -5.439 13.980 1.00 93.31 146 GLU A O 1
ATOM 1133 N N . ALA A 1 147 ? 1.526 -3.404 13.588 1.00 93.94 147 ALA A N 1
ATOM 1134 C CA . ALA A 1 147 ? 0.780 -3.350 14.847 1.00 93.94 147 ALA A CA 1
ATOM 1135 C C . ALA A 1 147 ? -0.319 -4.424 14.942 1.00 93.94 147 ALA A C 1
ATOM 1137 O O . ALA A 1 147 ? -0.546 -4.987 16.011 1.00 93.94 147 ALA A O 1
ATOM 1138 N N . LEU A 1 148 ? -0.994 -4.719 13.828 1.00 93.06 148 LEU A N 1
ATOM 1139 C CA . LEU A 1 148 ? -2.095 -5.684 13.764 1.00 93.06 148 LEU A CA 1
ATOM 1140 C C . LEU A 1 148 ? -1.642 -7.113 13.431 1.00 93.06 148 LEU A C 1
ATOM 1142 O O . LEU A 1 148 ? -2.465 -8.029 13.468 1.00 93.06 148 LEU A O 1
ATOM 1146 N N . GLN A 1 149 ? -0.354 -7.312 13.132 1.00 91.44 149 GLN A N 1
ATOM 1147 C CA . GLN A 1 149 ? 0.243 -8.602 12.772 1.00 91.44 149 GLN A CA 1
ATOM 1148 C C . GLN A 1 149 ? -0.522 -9.304 11.629 1.00 91.44 149 GLN A C 1
ATOM 1150 O O . GLN A 1 149 ? -0.908 -10.470 11.750 1.00 91.44 149 GLN A O 1
ATOM 1155 N N . CYS A 1 150 ? -0.767 -8.574 10.537 1.00 91.38 150 CYS A N 1
ATOM 1156 C CA . CYS A 1 150 ? -1.499 -9.022 9.339 1.00 91.38 150 CYS A CA 1
ATOM 1157 C C . CYS A 1 150 ? -0.761 -8.627 8.050 1.00 91.38 150 CYS A C 1
ATOM 1159 O O . CYS A 1 150 ? 0.279 -7.958 8.113 1.00 91.38 150 CYS A O 1
ATOM 1161 N N . ASP A 1 151 ? -1.266 -9.049 6.890 1.00 91.38 151 ASP A N 1
ATOM 1162 C CA . ASP A 1 151 ? -0.759 -8.568 5.606 1.00 91.38 151 ASP A CA 1
ATOM 1163 C C . ASP A 1 151 ? -1.438 -7.231 5.254 1.00 91.38 151 ASP A C 1
ATOM 1165 O O . ASP A 1 151 ? -2.653 -7.097 5.411 1.00 91.38 151 ASP A O 1
ATOM 1169 N N . PRO A 1 152 ? -0.706 -6.203 4.785 1.00 92.00 152 PRO A N 1
ATOM 1170 C CA . PRO A 1 152 ? -1.328 -4.934 4.411 1.00 92.00 152 PRO A CA 1
ATOM 1171 C C . PRO A 1 152 ? -2.386 -5.061 3.304 1.00 92.00 152 PRO A C 1
ATOM 1173 O O . PRO A 1 152 ? -3.244 -4.183 3.215 1.00 92.00 152 PRO A O 1
ATOM 1176 N N . VAL A 1 153 ? -2.370 -6.110 2.467 1.00 91.94 153 VAL A N 1
ATOM 1177 C CA . VAL A 1 153 ? -3.439 -6.312 1.474 1.00 91.94 153 VAL A CA 1
ATOM 1178 C C . VAL A 1 153 ? -4.784 -6.626 2.117 1.00 91.94 153 VAL A C 1
ATOM 1180 O O . VAL A 1 153 ? -5.806 -6.337 1.501 1.00 91.94 153 VAL A O 1
ATOM 1183 N N . ASP A 1 154 ? -4.800 -7.142 3.348 1.00 92.31 154 ASP A N 1
ATOM 1184 C CA . ASP A 1 154 ? -6.030 -7.477 4.071 1.00 92.31 154 ASP A CA 1
ATOM 1185 C C . ASP A 1 154 ? -6.837 -6.205 4.418 1.00 92.31 154 ASP A C 1
ATOM 1187 O O . ASP A 1 154 ? -8.028 -6.261 4.713 1.00 92.31 154 ASP A O 1
ATOM 1191 N N . PHE A 1 155 ? -6.230 -5.012 4.336 1.00 93.19 155 PHE A N 1
ATOM 1192 C CA . PHE A 1 155 ? -6.942 -3.736 4.488 1.00 93.19 155 PHE A CA 1
ATOM 1193 C C . PHE A 1 155 ? -7.788 -3.349 3.272 1.00 93.19 155 PHE A C 1
ATOM 1195 O O . PHE A 1 155 ? -8.592 -2.415 3.366 1.00 93.19 155 PHE A O 1
ATOM 1202 N N . LEU A 1 156 ? -7.574 -3.994 2.126 1.00 89.69 156 LEU A N 1
ATOM 1203 C CA . LEU A 1 156 ? -8.316 -3.729 0.903 1.00 89.69 156 LEU A CA 1
ATOM 1204 C C . LEU A 1 156 ? -9.639 -4.497 0.965 1.00 89.69 156 LEU A C 1
ATOM 1206 O O . LEU A 1 156 ? -9.666 -5.720 0.858 1.00 89.69 156 LEU A O 1
ATOM 1210 N N . GLU A 1 157 ? -10.738 -3.770 1.151 1.00 76.81 157 GLU A N 1
ATOM 1211 C CA . GLU A 1 157 ? -12.082 -4.349 1.085 1.00 76.81 157 GLU A CA 1
ATOM 1212 C C . GLU A 1 157 ? -12.377 -4.797 -0.361 1.00 76.81 157 GLU A C 1
ATOM 1214 O O . GLU A 1 157 ? -12.043 -4.081 -1.311 1.00 76.81 157 GLU A O 1
ATOM 1219 N N . LYS A 1 158 ? -12.952 -5.996 -0.522 1.00 59.59 158 LYS A N 1
ATOM 1220 C CA . LYS A 1 158 ? -13.339 -6.575 -1.820 1.00 59.59 158 LYS A CA 1
ATOM 1221 C C . LYS A 1 158 ? -14.749 -6.174 -2.237 1.00 59.59 158 LYS A C 1
ATOM 1223 O O . LYS A 1 158 ? -15.626 -6.093 -1.350 1.00 59.59 158 LYS A O 1
#

Radius of gyration: 20.87 Å; chains: 1; bounding box: 83×30×41 Å

Secondary structure (DSSP, 8-state):
----PPP----------------HHHHHHHTT--HHHHHHHH---HHHHHHHHH-HHHHHTSBHHHHHHHHHHHTS-GGGGSSSTT----PPPSS-SHHHHHHHTT--HHHHHHHH---HHHHHHHHTTSS-STTSBHHHHHHHHHHHTS-GGGGS--